Protein AF-A0A534YPR8-F1 (afdb_monomer)

Sequence (80 aa):
MRWSVRFECTLPAALLRLRNQIAERLIEVAQALADLIHPQSPFWTHEQGLEMHFEGYRIGYRVDLPQARIAVTDVRRKPP

Solvent-accessible surface area (backbone atoms only — not comparable to full-atom values): 4845 Å² total; per-residue (Å²): 137,77,72,45,76,43,74,78,43,83,69,55,78,83,46,56,82,41,46,65,61,52,44,52,53,50,47,54,52,53,51,54,47,58,76,74,42,64,88,85,41,67,77,66,73,48,90,58,77,40,75,47,79,54,97,65,26,40,38,31,28,40,68,41,70,96,74,32,33,34,40,32,63,42,73,42,74,56,79,133

Nearest PDB structures (foldseek):
  4fxe-assembly1_D-2  TM=5.419E-01  e=2.166E-02  Escherichia coli K-12
  2khe-assembly1_A  TM=4.469E-01  e=4.539E-02  Thermus thermophilus HB8
  3g5o-assembly1_C  TM=4.707E-01  e=6.795E-02  Mycobacterium tuberculosis H37Rv
  3kvp-assembly1_B  TM=7.993E-01  e=1.001E+00  Bacillus subtilis
  5ja8-assembly4_G  TM=4.655E-01  e=7.154E-01  Vibrio cholerae O1 biovar El Tor str. N16961

Structure (mmCIF, N/CA/C/O backbone):
data_AF-A0A534YPR8-F1
#
_entry.id   AF-A0A534YPR8-F1
#
loop_
_atom_site.group_PDB
_atom_site.id
_atom_site.type_symbol
_atom_site.label_atom_id
_atom_site.label_alt_id
_atom_site.label_comp_id
_atom_site.label_asym_id
_atom_site.label_entity_id
_atom_site.label_seq_id
_atom_site.pdbx_PDB_ins_code
_atom_site.Cartn_x
_atom_site.Cartn_y
_atom_site.Cartn_z
_atom_site.occupancy
_atom_site.B_iso_or_equiv
_atom_site.auth_seq_id
_atom_site.auth_comp_id
_atom_site.auth_asym_id
_atom_site.auth_atom_id
_atom_site.pdbx_PDB_model_num
ATOM 1 N N . MET A 1 1 ? 9.931 -12.424 -6.464 1.00 78.00 1 MET A N 1
ATOM 2 C CA . MET A 1 1 ? 10.259 -11.247 -5.629 1.00 78.00 1 MET A CA 1
ATOM 3 C C . MET A 1 1 ? 9.369 -11.293 -4.391 1.00 78.00 1 MET A C 1
ATOM 5 O O . MET A 1 1 ? 8.214 -11.664 -4.547 1.00 78.00 1 MET A O 1
ATOM 9 N N . ARG A 1 2 ? 9.868 -11.035 -3.173 1.00 90.00 2 ARG A N 1
ATOM 10 C CA . ARG A 1 2 ? 9.028 -11.067 -1.956 1.00 90.00 2 ARG A CA 1
ATOM 11 C C . ARG A 1 2 ? 8.764 -9.643 -1.485 1.00 90.00 2 ARG A C 1
ATOM 13 O O . ARG A 1 2 ? 9.690 -8.989 -1.020 1.00 90.00 2 ARG A O 1
ATOM 20 N N . TRP A 1 3 ? 7.516 -9.201 -1.593 1.00 94.25 3 TRP A N 1
ATOM 21 C CA . TRP A 1 3 ? 7.116 -7.863 -1.174 1.00 94.25 3 TRP A CA 1
ATOM 22 C C . TRP A 1 3 ? 7.082 -7.714 0.350 1.00 94.25 3 TRP A C 1
ATOM 24 O O . TRP A 1 3 ? 6.740 -8.650 1.078 1.00 94.25 3 TRP A O 1
ATOM 34 N N . SER A 1 4 ? 7.416 -6.519 0.833 1.00 96.06 4 SER A N 1
ATOM 35 C CA . SER A 1 4 ? 7.297 -6.131 2.240 1.00 96.06 4 SER A CA 1
ATOM 36 C C . SER A 1 4 ? 6.502 -4.836 2.380 1.00 96.06 4 SER A C 1
ATOM 38 O O . SER A 1 4 ? 6.697 -3.902 1.607 1.00 96.06 4 SER A O 1
ATOM 40 N N . VAL A 1 5 ? 5.614 -4.769 3.376 1.00 96.50 5 VAL A N 1
ATOM 41 C CA . VAL A 1 5 ? 4.773 -3.590 3.637 1.00 96.50 5 VAL A CA 1
ATOM 42 C C . VAL A 1 5 ? 5.154 -2.974 4.977 1.00 96.50 5 VAL A C 1
ATOM 44 O O . VAL A 1 5 ? 5.188 -3.659 6.002 1.00 96.50 5 VAL A O 1
ATOM 47 N N . ARG A 1 6 ? 5.430 -1.670 4.976 1.00 96.00 6 ARG A N 1
ATOM 48 C CA . ARG A 1 6 ? 5.689 -0.863 6.170 1.00 96.00 6 ARG A CA 1
ATOM 49 C C . ARG A 1 6 ? 4.616 0.204 6.308 1.00 96.00 6 ARG A C 1
ATOM 51 O O . ARG A 1 6 ? 4.233 0.830 5.330 1.00 96.00 6 ARG A O 1
ATOM 58 N N . PHE A 1 7 ? 4.149 0.406 7.533 1.00 95.31 7 PHE A N 1
ATOM 59 C CA . PHE A 1 7 ? 3.208 1.469 7.864 1.00 95.31 7 PHE A CA 1
ATOM 60 C C . PHE A 1 7 ? 4.005 2.588 8.528 1.00 95.31 7 PHE A C 1
ATOM 62 O O . PHE A 1 7 ? 4.422 2.441 9.674 1.00 95.31 7 PHE A O 1
ATOM 69 N N . GLU A 1 8 ? 4.280 3.650 7.774 1.00 95.00 8 GLU A N 1
ATOM 70 C CA . GLU A 1 8 ? 5.030 4.830 8.231 1.00 95.00 8 GLU A CA 1
ATOM 71 C C . GLU A 1 8 ? 4.099 5.893 8.837 1.00 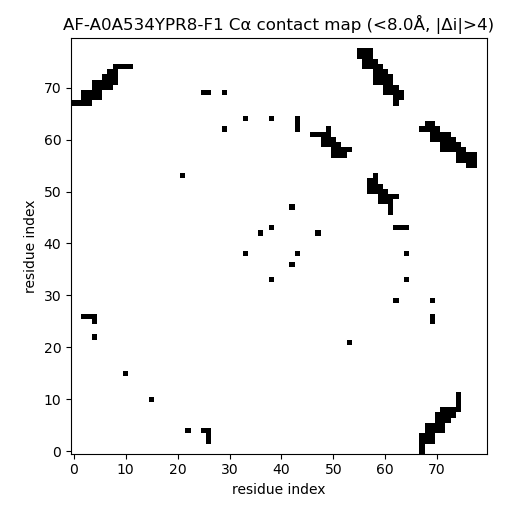95.00 8 GLU A C 1
ATOM 73 O O . GLU A 1 8 ? 4.558 6.889 9.388 1.00 95.00 8 GLU A O 1
ATOM 78 N N . CYS A 1 9 ? 2.787 5.653 8.789 1.00 91.69 9 CYS A N 1
ATOM 79 C CA . CYS A 1 9 ? 1.763 6.447 9.449 1.00 91.69 9 CYS A CA 1
ATOM 80 C C . CYS A 1 9 ? 1.017 5.643 10.523 1.00 91.69 9 CYS A C 1
ATOM 82 O O . CYS A 1 9 ? 0.938 4.410 10.486 1.00 91.69 9 CYS A O 1
ATOM 84 N N . THR A 1 10 ? 0.375 6.357 11.445 1.00 91.81 10 THR A N 1
ATOM 85 C CA . THR A 1 10 ? -0.535 5.752 12.421 1.00 91.81 10 THR A CA 1
ATOM 86 C C . THR A 1 10 ? -1.822 5.302 11.736 1.00 91.81 10 THR A C 1
ATOM 88 O O . THR A 1 10 ? -2.529 6.104 11.128 1.00 91.81 10 THR A O 1
ATOM 91 N N . LEU A 1 11 ? -2.158 4.018 11.869 1.00 92.19 11 LEU A N 1
ATOM 92 C CA . LEU A 1 11 ? -3.447 3.503 11.418 1.00 92.19 11 LEU A CA 1
ATOM 93 C C . LEU A 1 11 ? -4.555 3.853 12.424 1.00 92.19 11 LEU A C 1
ATOM 95 O O . LEU A 1 11 ? -4.386 3.616 13.623 1.00 92.19 11 LEU A O 1
ATOM 99 N N . PRO A 1 12 ? -5.723 4.330 11.961 1.00 91.44 12 PRO A N 1
ATOM 100 C CA . PRO A 1 12 ? -6.922 4.405 12.786 1.00 91.44 12 PRO A CA 1
ATOM 101 C C . PRO A 1 12 ? -7.273 3.041 13.393 1.00 91.44 12 PRO A C 1
ATOM 103 O O . PRO A 1 12 ? -7.092 2.006 12.750 1.00 91.44 12 PRO A O 1
ATOM 106 N N . ALA A 1 13 ? -7.866 3.027 14.592 1.00 91.12 13 ALA A N 1
ATOM 107 C CA . ALA A 1 13 ? -8.227 1.785 15.287 1.00 91.12 13 ALA A CA 1
ATOM 108 C C . ALA A 1 13 ? -9.110 0.841 14.447 1.00 91.12 13 ALA A C 1
ATOM 110 O O . ALA A 1 13 ? -8.946 -0.377 14.505 1.00 91.12 13 ALA A O 1
ATOM 111 N N . ALA A 1 14 ? -9.995 1.407 13.620 1.00 89.06 14 ALA A N 1
ATOM 112 C CA . ALA A 1 14 ? -10.824 0.657 12.678 1.00 89.06 14 ALA A CA 1
ATOM 113 C C . ALA A 1 14 ? -9.992 -0.142 11.657 1.00 89.06 14 ALA A C 1
ATOM 115 O O . ALA A 1 14 ? -10.332 -1.277 11.338 1.00 89.06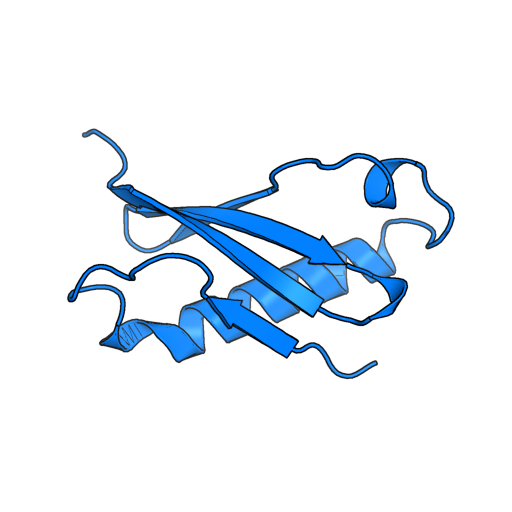 14 ALA A O 1
ATOM 116 N N . LEU A 1 15 ? -8.872 0.420 11.193 1.00 91.75 15 LEU A N 1
ATOM 117 C CA . LEU A 1 15 ? -7.998 -0.198 10.197 1.00 91.75 15 LEU A CA 1
ATOM 118 C C . LEU A 1 15 ? -6.898 -1.066 10.806 1.00 91.75 15 LEU A C 1
ATOM 120 O O . LEU A 1 15 ? -6.360 -1.918 10.108 1.00 91.75 15 LEU A O 1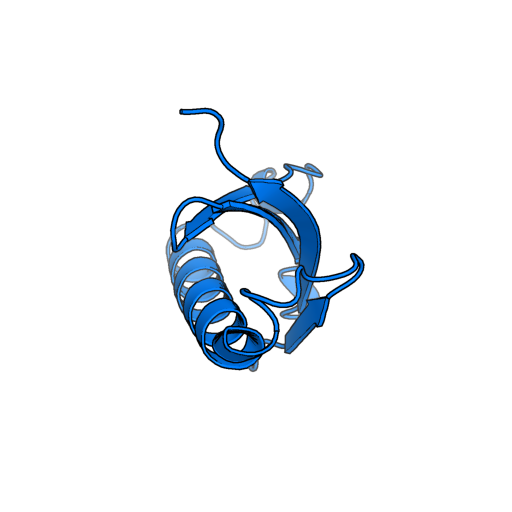
ATOM 124 N N . LEU A 1 16 ? -6.587 -0.924 12.101 1.00 92.44 16 LEU A N 1
ATOM 125 C CA . LEU A 1 16 ? -5.620 -1.804 12.772 1.00 92.44 16 LEU A CA 1
ATOM 126 C C . LEU A 1 16 ? -6.004 -3.282 12.637 1.00 92.44 16 LEU A C 1
ATOM 128 O O . LEU A 1 16 ? -5.146 -4.117 12.358 1.00 92.44 16 LEU A O 1
ATOM 132 N N . ARG A 1 17 ? -7.299 -3.598 12.768 1.00 91.75 17 ARG A N 1
ATOM 133 C CA . ARG A 1 17 ? -7.816 -4.967 12.590 1.00 91.75 17 ARG A CA 1
ATOM 134 C C . ARG A 1 17 ? -7.697 -5.468 11.150 1.00 91.75 17 ARG A C 1
ATOM 136 O O . ARG A 1 17 ? -7.626 -6.671 10.933 1.00 91.75 17 ARG A O 1
ATOM 143 N N . LEU A 1 18 ? -7.639 -4.552 10.187 1.00 93.38 18 LEU A N 1
ATOM 144 C CA . LEU A 1 18 ? -7.564 -4.839 8.754 1.00 93.38 18 LEU A CA 1
ATOM 145 C C . LEU A 1 18 ? -6.142 -4.675 8.200 1.00 93.38 18 LEU A C 1
ATOM 147 O O . LEU A 1 18 ? -5.932 -4.803 6.999 1.00 93.38 18 LEU A O 1
ATOM 151 N N . ARG A 1 19 ? -5.143 -4.431 9.059 1.00 94.06 19 ARG A N 1
ATOM 152 C CA . ARG A 1 19 ? -3.754 -4.154 8.662 1.00 94.06 19 ARG A CA 1
ATOM 153 C C . ARG A 1 19 ? -3.182 -5.205 7.709 1.00 94.06 19 ARG A C 1
ATOM 155 O O . ARG A 1 19 ? -2.527 -4.844 6.736 1.00 94.06 19 ARG A O 1
ATOM 162 N N . ASN A 1 20 ? -3.424 -6.486 7.984 1.00 95.31 20 ASN A N 1
ATOM 163 C CA . ASN A 1 20 ? -2.916 -7.572 7.144 1.00 95.31 20 ASN A CA 1
ATOM 164 C C . ASN A 1 20 ? -3.623 -7.612 5.783 1.00 95.31 20 ASN A C 1
ATOM 166 O O . ASN A 1 20 ? -2.950 -7.742 4.771 1.00 95.31 20 ASN A O 1
ATOM 170 N N . GLN A 1 21 ? -4.938 -7.386 5.745 1.00 95.69 21 GLN A N 1
ATOM 171 C CA . GLN A 1 21 ? -5.698 -7.318 4.491 1.00 95.69 21 GLN A CA 1
ATOM 172 C C . GLN A 1 21 ? -5.267 -6.124 3.633 1.00 95.69 21 GLN A C 1
ATOM 174 O O . GLN A 1 21 ? -5.104 -6.252 2.425 1.00 95.69 21 GLN A O 1
ATOM 179 N N . ILE A 1 22 ? -5.022 -4.964 4.253 1.00 95.00 22 ILE A N 1
ATOM 180 C CA . ILE A 1 22 ? -4.462 -3.791 3.567 1.00 95.00 22 ILE A CA 1
ATOM 181 C C . ILE A 1 22 ? -3.101 -4.144 2.962 1.00 95.00 22 ILE A C 1
ATOM 183 O O . ILE A 1 22 ? -2.847 -3.838 1.801 1.00 95.00 22 ILE A O 1
ATOM 187 N N . ALA A 1 23 ? -2.233 -4.807 3.731 1.00 96.19 23 ALA A N 1
ATOM 188 C CA . ALA A 1 23 ? -0.922 -5.220 3.248 1.00 96.19 23 ALA A CA 1
ATOM 189 C C . ALA A 1 23 ? -1.023 -6.206 2.073 1.00 96.19 23 ALA A C 1
ATOM 191 O O . ALA A 1 23 ? -0.330 -6.022 1.079 1.00 96.19 23 ALA A O 1
ATOM 192 N N . GLU A 1 24 ? -1.903 -7.204 2.151 1.00 96.12 24 GLU A N 1
ATOM 193 C CA . GLU A 1 24 ? -2.154 -8.162 1.066 1.00 96.12 24 GLU A CA 1
ATOM 194 C C . GLU A 1 24 ? -2.626 -7.455 -0.208 1.00 96.12 24 GLU A C 1
ATOM 196 O O . GLU A 1 24 ? -2.037 -7.649 -1.270 1.00 96.12 24 GLU A O 1
ATOM 201 N N . ARG A 1 25 ? -3.605 -6.549 -0.098 1.00 95.50 25 ARG A N 1
ATOM 202 C CA . ARG A 1 25 ? -4.090 -5.762 -1.241 1.00 95.50 25 ARG A CA 1
ATOM 203 C C . ARG A 1 25 ? -3.008 -4.886 -1.858 1.00 95.50 25 ARG A C 1
ATOM 205 O O . ARG A 1 25 ? -2.905 -4.811 -3.077 1.00 95.50 25 ARG A O 1
ATOM 212 N N . LEU A 1 26 ? -2.181 -4.246 -1.038 1.00 95.69 26 LEU A N 1
ATOM 213 C CA . LEU A 1 26 ? -1.057 -3.454 -1.532 1.00 95.69 26 LEU A CA 1
ATOM 214 C C . LEU A 1 26 ? -0.039 -4.318 -2.283 1.00 95.69 26 LEU A C 1
ATOM 216 O O . LEU A 1 26 ? 0.469 -3.892 -3.316 1.00 95.69 26 LEU A O 1
ATOM 220 N N . ILE A 1 27 ? 0.236 -5.530 -1.794 1.00 96.12 27 ILE A N 1
ATOM 221 C CA . ILE A 1 27 ? 1.128 -6.483 -2.466 1.00 96.12 27 ILE A CA 1
ATOM 222 C C . ILE A 1 27 ? 0.547 -6.910 -3.818 1.00 96.12 27 ILE A C 1
ATOM 224 O O . ILE A 1 27 ? 1.279 -6.908 -4.804 1.00 96.12 27 ILE A O 1
ATOM 228 N N . GLU A 1 28 ? -0.748 -7.232 -3.886 1.00 95.25 28 GLU A N 1
ATOM 229 C CA . GLU A 1 28 ? -1.431 -7.571 -5.145 1.00 95.25 28 GLU A CA 1
ATOM 230 C C . GLU A 1 28 ? -1.300 -6.440 -6.173 1.00 95.25 28 GLU A C 1
ATOM 232 O O . GLU A 1 28 ? -0.924 -6.678 -7.321 1.00 95.25 28 GLU A O 1
ATOM 237 N N . VAL A 1 29 ? -1.550 -5.197 -5.751 1.00 92.69 29 VAL A N 1
ATOM 238 C CA . VAL A 1 29 ? -1.445 -4.022 -6.625 1.00 92.69 29 VAL A CA 1
ATOM 239 C C . VAL A 1 29 ? -0.003 -3.788 -7.072 1.00 92.69 29 VAL A C 1
ATOM 241 O O . VAL A 1 29 ? 0.239 -3.578 -8.259 1.00 92.69 29 VAL A O 1
ATOM 244 N N . ALA A 1 30 ? 0.969 -3.853 -6.160 1.00 92.31 30 ALA A N 1
ATOM 245 C CA . ALA A 1 30 ? 2.377 -3.664 -6.503 1.00 92.31 30 ALA A CA 1
ATOM 246 C C . ALA A 1 30 ? 2.888 -4.744 -7.467 1.00 92.31 30 ALA A C 1
ATOM 248 O O . ALA A 1 30 ? 3.638 -4.427 -8.389 1.00 92.31 30 ALA A O 1
ATOM 249 N N . GLN A 1 31 ? 2.445 -5.995 -7.297 1.00 93.88 31 GLN A N 1
ATOM 250 C CA . GLN A 1 31 ? 2.767 -7.080 -8.220 1.00 93.88 31 GLN A CA 1
ATOM 251 C C . GLN A 1 31 ? 2.182 -6.813 -9.610 1.00 93.88 31 GLN A C 1
ATOM 253 O O . GLN A 1 31 ? 2.918 -6.862 -10.591 1.00 93.88 31 GLN A O 1
ATOM 258 N N . ALA A 1 32 ? 0.903 -6.439 -9.694 1.00 93.12 32 ALA A N 1
ATOM 259 C CA . ALA A 1 32 ? 0.271 -6.111 -10.969 1.00 93.12 32 ALA A CA 1
ATOM 260 C C . ALA A 1 32 ? 0.962 -4.930 -11.675 1.00 93.12 32 ALA A C 1
ATOM 262 O O . ALA A 1 32 ? 1.180 -4.970 -12.884 1.00 93.12 32 ALA A O 1
ATOM 263 N N . LEU A 1 33 ? 1.354 -3.888 -10.933 1.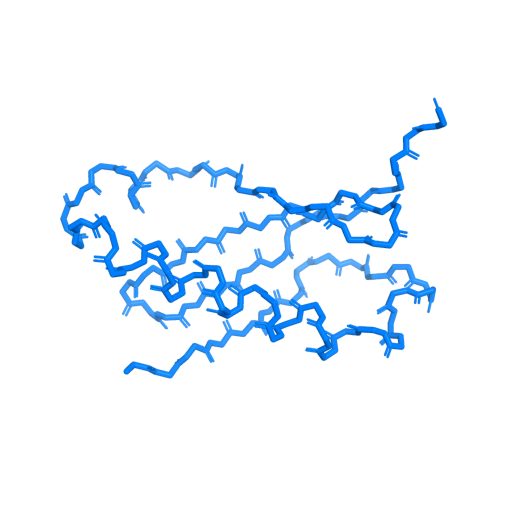00 90.94 33 LEU A N 1
ATOM 264 C CA . LEU A 1 33 ? 2.103 -2.760 -11.491 1.00 90.94 33 LEU A CA 1
ATOM 265 C C . LEU A 1 33 ? 3.489 -3.186 -11.995 1.00 90.94 33 LEU A C 1
ATOM 267 O O . LEU A 1 33 ? 3.897 -2.753 -13.070 1.00 90.94 33 LEU A O 1
ATOM 271 N N . ALA A 1 34 ? 4.199 -4.036 -11.249 1.00 91.50 34 ALA A N 1
ATOM 272 C CA . ALA A 1 34 ? 5.506 -4.559 -11.645 1.00 91.50 34 ALA A CA 1
ATOM 273 C C . ALA A 1 34 ? 5.438 -5.429 -12.911 1.00 91.50 34 ALA A C 1
ATOM 275 O O . ALA A 1 34 ? 6.369 -5.400 -13.714 1.00 91.50 34 ALA A O 1
ATOM 276 N N . ASP A 1 35 ? 4.337 -6.156 -13.109 1.00 92.31 35 ASP A N 1
ATOM 277 C CA . ASP A 1 35 ? 4.120 -6.977 -14.303 1.00 92.31 35 ASP A CA 1
ATOM 278 C C . ASP A 1 35 ? 3.772 -6.122 -15.538 1.00 92.31 35 ASP A C 1
ATOM 280 O O . ASP A 1 35 ? 4.105 -6.488 -16.665 1.00 92.31 35 ASP A O 1
ATOM 284 N N . LEU A 1 36 ? 3.120 -4.970 -15.338 1.00 93.19 36 LEU A N 1
ATOM 285 C CA . LEU A 1 36 ? 2.674 -4.080 -16.418 1.00 93.19 36 LEU A CA 1
ATOM 286 C C . LEU A 1 36 ? 3.707 -3.019 -16.819 1.00 93.19 36 LEU A C 1
ATOM 288 O O . LEU A 1 36 ? 3.718 -2.571 -17.966 1.00 93.19 36 LEU A O 1
ATOM 292 N N . ILE A 1 37 ? 4.545 -2.570 -15.884 1.00 90.38 37 ILE A N 1
ATOM 293 C CA . ILE A 1 37 ? 5.421 -1.412 -16.071 1.00 90.38 37 ILE A CA 1
ATOM 294 C C . ILE A 1 37 ? 6.877 -1.859 -16.031 1.00 90.38 37 ILE A C 1
ATOM 296 O O . ILE A 1 37 ? 7.366 -2.351 -15.017 1.00 90.38 37 ILE A O 1
ATOM 300 N N . HIS A 1 38 ? 7.603 -1.595 -17.121 1.00 89.88 38 HIS A N 1
ATOM 301 C CA . HIS A 1 38 ? 9.017 -1.945 -17.227 1.00 89.88 38 HIS A CA 1
ATOM 302 C C . HIS A 1 38 ? 9.823 -1.413 -16.019 1.00 89.88 38 HIS A C 1
ATOM 304 O O . HIS A 1 38 ? 9.658 -0.242 -15.663 1.00 89.88 38 HIS A O 1
ATOM 310 N N . PRO A 1 39 ? 10.732 -2.199 -15.408 1.00 87.75 39 PRO A N 1
ATOM 311 C CA . PRO A 1 39 ? 11.448 -1.793 -14.192 1.00 87.75 39 PRO A CA 1
ATOM 312 C C . PRO A 1 39 ? 12.279 -0.506 -14.316 1.00 87.75 39 PRO A C 1
ATOM 314 O O . PRO A 1 39 ? 12.520 0.169 -13.323 1.00 87.75 39 PRO A O 1
ATOM 317 N N . GLN A 1 40 ? 12.710 -0.151 -15.531 1.00 88.50 40 GLN A N 1
ATOM 318 C CA . GLN A 1 40 ? 13.455 1.090 -15.822 1.00 88.50 40 GLN A CA 1
ATOM 319 C C . GLN A 1 40 ? 12.548 2.278 -16.191 1.00 88.50 40 GLN A C 1
ATOM 321 O O . GLN A 1 40 ? 13.037 3.335 -16.582 1.00 88.50 40 GLN A O 1
ATOM 326 N N . SER A 1 41 ? 11.225 2.102 -16.124 1.00 88.62 41 SER A N 1
ATOM 327 C CA . SER A 1 41 ? 10.268 3.164 -16.422 1.00 88.62 41 SER A CA 1
ATOM 328 C C . SER A 1 41 ? 10.436 4.338 -15.451 1.00 88.62 41 SER A C 1
ATOM 330 O O . SER A 1 41 ? 10.533 4.110 -14.241 1.00 88.62 41 SER A O 1
ATOM 332 N N . PRO A 1 42 ? 10.360 5.594 -15.933 1.00 84.94 42 PRO A N 1
ATOM 333 C CA . PRO A 1 42 ? 10.321 6.775 -15.074 1.00 84.94 42 PRO A CA 1
ATOM 334 C C . PRO A 1 42 ? 9.178 6.754 -14.052 1.00 84.94 42 PRO A C 1
ATOM 336 O O . PRO A 1 42 ? 9.244 7.456 -13.049 1.00 84.94 42 PRO A O 1
ATOM 339 N N . PHE A 1 43 ? 8.138 5.944 -14.277 1.00 85.19 43 PHE A N 1
ATOM 340 C CA . PHE A 1 43 ? 7.068 5.716 -13.305 1.00 85.19 43 PHE A CA 1
ATOM 341 C C . PHE A 1 43 ? 7.604 5.355 -11.910 1.00 85.19 43 PHE A C 1
ATOM 343 O O . PHE A 1 43 ? 7.095 5.858 -10.916 1.00 85.19 43 PHE A O 1
ATOM 350 N N . TRP A 1 44 ? 8.661 4.538 -11.841 1.00 84.25 44 TRP A N 1
ATOM 351 C CA . TRP A 1 44 ? 9.238 4.060 -10.580 1.00 84.25 44 TRP A CA 1
ATOM 352 C C . TRP A 1 44 ? 10.191 5.055 -9.910 1.00 84.25 44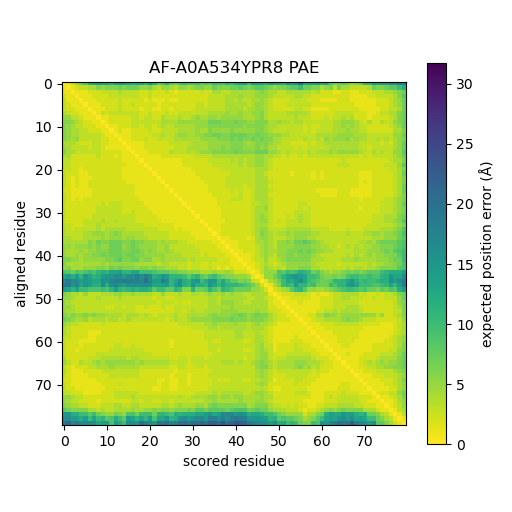 TRP A C 1
ATOM 354 O O . TRP A 1 44 ? 10.532 4.878 -8.744 1.00 84.25 44 TRP A O 1
ATOM 364 N N . THR A 1 45 ? 10.663 6.070 -10.639 1.00 78.00 45 THR A N 1
ATOM 365 C CA . THR A 1 45 ? 11.623 7.063 -10.129 1.00 78.00 45 THR A CA 1
ATOM 366 C C . THR A 1 45 ? 10.964 8.356 -9.678 1.00 78.00 45 THR A C 1
ATOM 368 O O . THR A 1 45 ? 11.545 9.092 -8.884 1.00 78.00 45 THR A O 1
ATOM 371 N N . HIS A 1 46 ? 9.754 8.642 -10.155 1.00 71.38 46 HIS A N 1
ATOM 372 C CA . HIS A 1 46 ? 8.965 9.740 -9.620 1.00 71.38 46 HIS A CA 1
ATOM 373 C C . HIS A 1 46 ? 8.370 9.289 -8.285 1.00 71.38 46 HIS A C 1
ATOM 375 O O . HIS A 1 46 ? 7.771 8.218 -8.212 1.00 71.38 46 HIS A O 1
ATOM 381 N N . GLU A 1 47 ? 8.504 10.106 -7.235 1.00 62.94 47 GLU A N 1
ATOM 382 C CA . GLU A 1 47 ? 7.792 9.920 -5.963 1.00 62.94 47 GLU A CA 1
ATOM 383 C C . GLU A 1 47 ? 6.285 10.156 -6.159 1.00 62.94 47 GLU A C 1
ATOM 385 O O . GLU A 1 47 ? 5.689 11.080 -5.607 1.00 62.94 47 GLU A O 1
ATOM 390 N N . GLN A 1 48 ? 5.644 9.344 -6.995 1.00 67.50 48 GLN A N 1
ATOM 391 C CA . GLN A 1 48 ? 4.202 9.350 -7.119 1.00 67.50 48 GLN A CA 1
ATOM 392 C C . GLN A 1 48 ? 3.656 8.708 -5.848 1.00 67.50 48 GLN A C 1
ATOM 394 O O . GLN A 1 48 ? 3.833 7.514 -5.603 1.00 67.50 48 GLN A O 1
ATOM 399 N N . GLY A 1 49 ? 3.024 9.526 -5.006 1.00 77.19 49 GLY A N 1
ATOM 400 C CA . GLY A 1 49 ? 2.135 9.014 -3.975 1.00 77.19 49 GLY A CA 1
ATOM 401 C C . GLY A 1 49 ? 1.003 8.270 -4.673 1.00 77.19 49 GLY A C 1
ATOM 402 O O . GLY A 1 49 ? 0.138 8.897 -5.281 1.00 77.19 49 GLY A O 1
ATOM 403 N N . LEU A 1 50 ? 1.055 6.941 -4.640 1.00 90.50 50 LEU A N 1
ATOM 404 C CA . LEU A 1 50 ? -0.017 6.087 -5.120 1.00 90.50 50 LEU A CA 1
ATOM 405 C C . LEU A 1 50 ? -1.097 6.012 -4.057 1.00 90.50 50 LEU A C 1
ATOM 407 O O . LEU A 1 50 ? -0.842 6.192 -2.866 1.00 90.50 50 LEU A O 1
ATOM 411 N N . GLU A 1 51 ? -2.320 5.736 -4.488 1.00 92.94 51 GLU A N 1
ATOM 412 C CA . GLU A 1 51 ? -3.462 5.740 -3.590 1.00 92.94 51 GLU A CA 1
ATOM 413 C C . GLU A 1 51 ? -4.387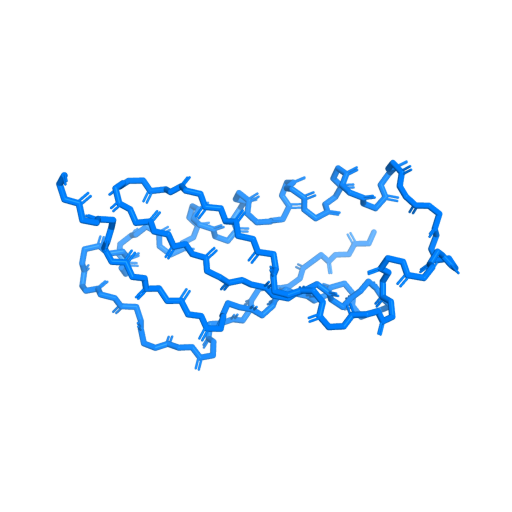 4.572 -3.875 1.00 92.94 51 GLU A C 1
ATOM 415 O O . GLU A 1 51 ? -4.629 4.212 -5.026 1.00 92.94 51 GLU A O 1
ATOM 420 N N . MET A 1 52 ? -4.909 3.976 -2.806 1.00 92.06 52 MET A N 1
ATOM 421 C CA . MET A 1 52 ? -5.977 2.990 -2.886 1.00 92.06 52 MET A CA 1
ATOM 422 C C . MET A 1 52 ? -7.132 3.384 -1.977 1.00 92.06 52 MET A C 1
ATOM 424 O O . MET A 1 52 ? -6.948 3.996 -0.922 1.00 92.06 52 MET A O 1
ATOM 428 N N . HIS A 1 53 ? -8.338 3.008 -2.386 1.00 92.75 53 HIS A N 1
ATOM 429 C CA . HIS A 1 53 ? -9.529 3.146 -1.562 1.00 92.75 53 HIS A CA 1
ATOM 430 C C . HIS A 1 53 ? -9.849 1.810 -0.895 1.00 92.75 53 HIS A C 1
ATOM 432 O O . HIS A 1 53 ? -9.888 0.778 -1.562 1.00 92.75 53 HIS A O 1
ATOM 438 N N . PHE A 1 54 ? -10.083 1.834 0.414 1.00 90.88 54 PHE A N 1
ATOM 439 C CA . PHE A 1 54 ? -10.358 0.637 1.204 1.00 90.88 54 PHE A CA 1
ATOM 440 C C . PHE A 1 54 ? -11.256 0.976 2.393 1.00 90.88 54 PHE A C 1
ATOM 442 O O . PHE A 1 54 ? -10.911 1.847 3.187 1.00 90.88 54 PHE A O 1
ATOM 449 N N . GLU A 1 55 ? -12.412 0.317 2.508 1.00 88.75 55 GLU A N 1
ATOM 450 C CA . GLU A 1 55 ? -13.337 0.455 3.651 1.00 88.75 55 GLU A CA 1
ATOM 451 C C . GLU A 1 55 ? -13.702 1.913 4.009 1.00 88.75 55 GLU A C 1
ATOM 453 O O . GLU A 1 55 ? -13.780 2.302 5.173 1.00 88.75 55 GLU A O 1
ATOM 458 N N . GLY A 1 56 ? -13.887 2.768 2.996 1.00 90.62 56 GLY A N 1
ATOM 459 C CA . GLY A 1 56 ? -14.193 4.192 3.200 1.00 90.62 56 GLY A CA 1
ATOM 460 C C . GLY A 1 56 ? -12.986 5.064 3.578 1.00 90.62 56 GLY A C 1
ATOM 461 O O . GLY A 1 56 ? -13.155 6.234 3.926 1.00 90.62 56 GLY A O 1
ATOM 462 N N . TYR A 1 57 ? -11.769 4.530 3.478 1.00 92.94 57 TYR A N 1
ATOM 463 C CA . TYR A 1 57 ? -10.516 5.259 3.647 1.00 92.94 57 TYR A CA 1
ATOM 464 C C . TYR A 1 57 ? -9.762 5.383 2.325 1.00 92.94 57 TYR A C 1
ATOM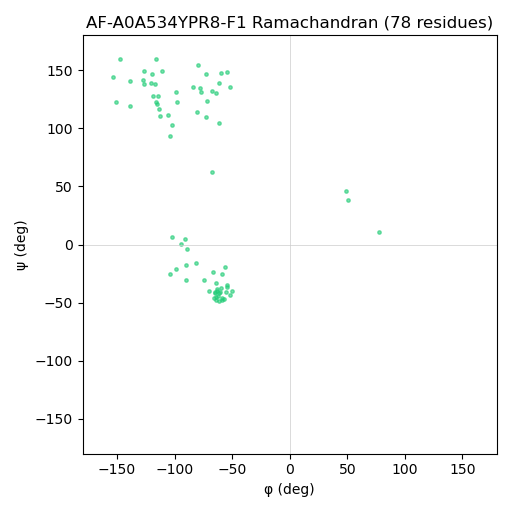 466 O O . TYR A 1 57 ? -9.830 4.514 1.456 1.00 92.94 57 TYR A O 1
ATOM 474 N N . ARG A 1 58 ? -9.015 6.475 2.203 1.00 94.25 58 ARG A N 1
ATOM 475 C CA . ARG A 1 58 ? -7.969 6.692 1.208 1.00 94.25 58 ARG A CA 1
ATOM 476 C C . ARG A 1 58 ? -6.636 6.375 1.876 1.00 94.25 58 ARG A C 1
ATOM 478 O O . ARG A 1 58 ? -6.322 6.950 2.917 1.00 94.25 58 ARG A O 1
ATOM 485 N N . ILE A 1 59 ? -5.900 5.43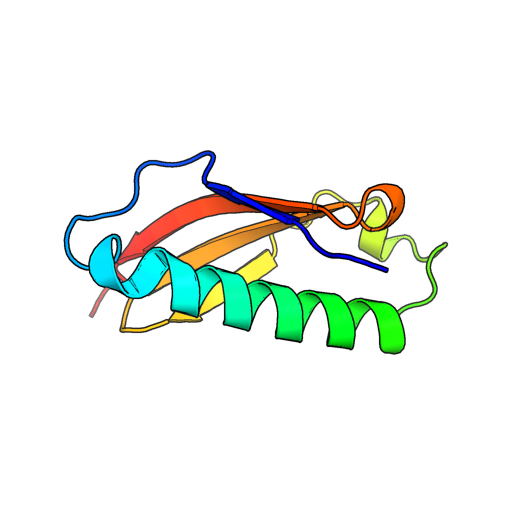7 1.296 1.00 94.75 59 ILE A N 1
ATOM 486 C CA . ILE A 1 59 ? -4.605 4.959 1.777 1.00 94.75 59 ILE A CA 1
ATOM 487 C C . ILE A 1 59 ? -3.558 5.396 0.756 1.00 94.75 59 ILE A C 1
ATOM 489 O O . ILE A 1 59 ? -3.548 4.885 -0.364 1.00 94.75 59 ILE A O 1
ATOM 493 N N . GLY A 1 60 ? -2.708 6.344 1.142 1.00 94.81 60 GLY A N 1
ATOM 494 C CA . GLY A 1 60 ? -1.548 6.781 0.375 1.00 94.81 60 GLY A CA 1
ATOM 495 C C . GLY A 1 60 ? -0.351 5.866 0.626 1.00 94.81 60 GLY A C 1
ATOM 496 O O . GLY A 1 60 ? -0.066 5.500 1.771 1.00 94.81 60 GLY A O 1
ATOM 497 N N . TYR A 1 61 ? 0.348 5.481 -0.437 1.00 94.50 61 TYR A N 1
ATOM 498 C CA . TYR A 1 61 ? 1.510 4.606 -0.367 1.00 94.50 61 TYR A CA 1
ATOM 499 C C . TYR A 1 61 ? 2.552 4.910 -1.450 1.00 94.50 61 TYR A C 1
ATOM 501 O O . TYR A 1 61 ? 2.266 5.509 -2.483 1.00 94.50 61 TYR A O 1
ATOM 509 N N . ARG A 1 62 ? 3.790 4.475 -1.208 1.00 92.75 62 ARG A N 1
ATOM 510 C CA . ARG A 1 62 ? 4.901 4.497 -2.169 1.00 92.75 62 ARG A CA 1
ATOM 511 C C . ARG A 1 62 ? 5.392 3.082 -2.428 1.00 92.75 62 ARG A C 1
ATOM 513 O O . ARG A 1 62 ? 5.395 2.257 -1.511 1.00 92.75 62 ARG A O 1
ATOM 520 N N . VAL A 1 63 ? 5.837 2.823 -3.655 1.00 91.62 63 VAL A N 1
ATOM 521 C CA . VAL A 1 63 ? 6.406 1.536 -4.069 1.00 91.62 63 VAL A CA 1
ATOM 522 C C . VAL A 1 63 ? 7.867 1.731 -4.453 1.00 91.62 63 VAL A C 1
ATOM 524 O O . VAL A 1 63 ? 8.194 2.510 -5.338 1.00 91.62 63 VAL A O 1
ATOM 527 N N . ASP A 1 64 ? 8.740 0.996 -3.779 1.00 89.88 64 ASP A N 1
ATOM 528 C CA . ASP A 1 64 ? 10.162 0.871 -4.070 1.00 89.88 64 ASP A CA 1
ATOM 529 C C . ASP A 1 64 ? 10.366 -0.494 -4.731 1.00 89.88 64 ASP A C 1
ATOM 531 O O . ASP A 1 64 ? 10.469 -1.528 -4.059 1.00 89.88 64 ASP A O 1
ATOM 535 N N . LEU A 1 65 ? 10.326 -0.496 -6.066 1.00 89.06 65 LEU A N 1
ATOM 536 C CA . LEU A 1 65 ? 10.419 -1.714 -6.863 1.00 89.06 65 LEU A CA 1
ATOM 537 C C . LEU A 1 65 ? 11.760 -2.443 -6.654 1.00 89.06 65 LEU A C 1
ATOM 539 O O . LEU A 1 65 ? 11.703 -3.639 -6.376 1.00 89.06 65 LEU A O 1
ATOM 543 N N . PRO A 1 66 ? 12.947 -1.796 -6.706 1.00 87.88 66 PRO A N 1
ATOM 544 C CA . PRO A 1 66 ? 14.223 -2.485 -6.488 1.00 87.88 66 PRO A CA 1
ATOM 545 C C . PRO A 1 66 ? 14.300 -3.256 -5.166 1.00 87.88 66 PRO A C 1
ATOM 547 O O . PRO A 1 66 ? 14.880 -4.341 -5.121 1.00 87.88 66 PRO A O 1
ATOM 550 N N . GLN A 1 67 ? 13.699 -2.722 -4.096 1.00 90.00 67 GLN A N 1
ATOM 551 C CA . GLN A 1 67 ? 13.686 -3.362 -2.775 1.00 90.00 67 GLN A CA 1
ATOM 552 C C . GLN A 1 67 ? 12.439 -4.215 -2.511 1.00 90.00 67 GLN A C 1
ATOM 554 O O . GLN A 1 67 ? 12.319 -4.778 -1.421 1.00 90.00 67 GLN A O 1
ATOM 559 N N . ALA A 1 68 ? 11.507 -4.310 -3.466 1.00 92.88 68 ALA A N 1
ATOM 560 C CA . ALA A 1 68 ? 10.200 -4.935 -3.275 1.00 92.88 68 ALA A CA 1
ATOM 561 C C . ALA A 1 68 ? 9.489 -4.426 -2.008 1.00 92.88 68 ALA A C 1
ATOM 563 O O . ALA A 1 68 ? 8.998 -5.201 -1.179 1.00 92.88 68 ALA A O 1
ATOM 564 N N . ARG A 1 69 ? 9.486 -3.110 -1.797 1.00 94.25 69 ARG A N 1
ATOM 565 C CA . ARG A 1 69 ? 8.984 -2.504 -0.562 1.00 94.25 69 ARG A CA 1
ATOM 566 C C . ARG A 1 69 ? 7.840 -1.548 -0.844 1.00 94.25 69 ARG A C 1
ATOM 568 O O . ARG A 1 69 ? 7.892 -0.752 -1.771 1.00 94.25 69 ARG A O 1
ATOM 575 N N . ILE A 1 70 ? 6.831 -1.601 0.012 1.00 95.00 70 ILE A N 1
ATOM 576 C CA . ILE A 1 70 ? 5.682 -0.706 -0.000 1.00 95.00 70 ILE A CA 1
ATOM 577 C C . ILE A 1 70 ? 5.666 0.050 1.324 1.00 95.00 70 ILE A C 1
ATOM 579 O O . ILE A 1 70 ? 5.726 -0.565 2.392 1.00 95.00 70 ILE A O 1
ATOM 583 N N . ALA A 1 71 ? 5.594 1.373 1.264 1.00 94.75 71 ALA A N 1
ATOM 584 C CA . ALA A 1 71 ? 5.478 2.234 2.433 1.00 94.75 71 ALA A CA 1
ATOM 585 C C . ALA A 1 71 ? 4.112 2.917 2.421 1.00 94.75 71 ALA A C 1
ATOM 587 O O . ALA A 1 71 ? 3.829 3.692 1.514 1.00 94.75 71 ALA A O 1
ATOM 588 N N . VAL A 1 72 ? 3.270 2.636 3.413 1.00 95.38 72 VAL A N 1
ATOM 589 C CA . VAL A 1 72 ? 2.010 3.351 3.639 1.00 95.38 72 VAL A CA 1
ATOM 590 C C . VAL A 1 72 ? 2.333 4.649 4.365 1.00 95.38 72 VAL A C 1
ATOM 592 O O . VAL A 1 72 ? 2.818 4.612 5.497 1.00 95.38 72 VAL A O 1
ATOM 595 N N . THR A 1 73 ? 2.103 5.774 3.695 1.00 94.62 73 THR A N 1
ATOM 596 C CA . THR A 1 73 ? 2.550 7.105 4.126 1.00 94.62 73 THR A CA 1
ATOM 597 C C . THR A 1 73 ? 1.430 7.949 4.718 1.00 94.62 73 THR A C 1
ATOM 599 O O . THR A 1 73 ? 1.701 8.836 5.523 1.00 94.62 73 THR A O 1
ATOM 602 N N . ASP A 1 74 ? 0.178 7.689 4.342 1.00 94.00 74 ASP A N 1
ATOM 603 C CA . ASP A 1 74 ? -0.971 8.470 4.790 1.00 94.00 74 ASP A CA 1
ATOM 604 C C . ASP A 1 74 ? -2.249 7.626 4.772 1.00 94.00 74 ASP A C 1
ATOM 606 O O . ASP A 1 74 ? -2.446 6.780 3.898 1.00 94.00 74 ASP A O 1
ATOM 610 N N . VAL A 1 75 ? -3.129 7.855 5.746 1.00 93.19 75 VAL A N 1
ATOM 611 C CA . VAL A 1 75 ? -4.454 7.238 5.791 1.00 93.19 75 VAL A CA 1
ATOM 612 C C . VAL A 1 75 ? -5.472 8.273 6.233 1.00 93.19 75 VAL A C 1
ATOM 614 O O . VAL A 1 75 ? -5.416 8.784 7.353 1.00 93.19 75 VAL A O 1
ATOM 617 N N . ARG A 1 76 ? -6.448 8.549 5.370 1.00 92.12 76 ARG A N 1
ATOM 618 C CA . ARG A 1 76 ? -7.516 9.520 5.629 1.00 92.12 76 ARG A CA 1
ATOM 619 C C . ARG A 1 76 ? -8.869 8.891 5.395 1.00 92.12 76 ARG A C 1
ATOM 621 O O . ARG A 1 76 ? -9.066 8.130 4.451 1.00 92.12 76 ARG A O 1
ATOM 628 N N . ARG A 1 77 ? -9.834 9.230 6.245 1.00 89.50 77 ARG A N 1
ATOM 629 C CA . ARG A 1 77 ? -11.228 8.876 5.988 1.00 89.50 77 ARG A CA 1
ATOM 630 C C . ARG A 1 77 ? -11.701 9.673 4.777 1.00 89.50 77 ARG A C 1
ATOM 632 O O . ARG A 1 77 ? -11.469 10.881 4.717 1.00 89.50 77 ARG A O 1
ATOM 639 N N . LYS A 1 78 ? -12.338 9.010 3.813 1.00 80.56 78 LYS A N 1
ATOM 640 C CA . LYS A 1 78 ? -12.943 9.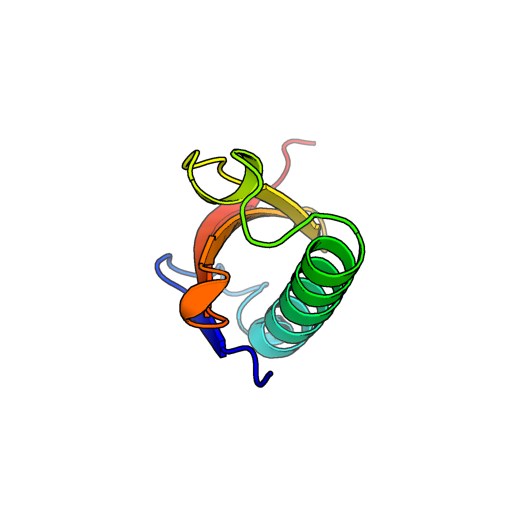709 2.681 1.00 80.56 78 LYS A CA 1
ATOM 641 C C . LYS A 1 78 ? -14.065 10.610 3.227 1.00 80.56 78 LYS A C 1
ATOM 643 O O . LYS A 1 78 ? -14.855 10.123 4.042 1.00 80.56 78 LYS A O 1
ATOM 648 N N . PRO A 1 79 ? -14.121 11.901 2.856 1.00 67.75 79 PRO A N 1
ATOM 649 C CA . PRO A 1 79 ? -15.264 12.731 3.210 1.00 67.75 79 PRO A CA 1
ATOM 650 C C . PRO A 1 79 ? -16.551 12.133 2.604 1.00 67.75 79 PRO A C 1
ATOM 652 O O . PRO A 1 79 ? -16.460 11.477 1.559 1.00 67.75 79 PRO A O 1
ATOM 655 N N . PRO A 1 80 ? -17.699 12.284 3.291 1.00 61.16 80 PRO A N 1
ATOM 656 C CA . PRO A 1 80 ? -18.995 11.806 2.811 1.00 61.16 80 PRO A CA 1
ATOM 657 C C . PRO A 1 80 ? -19.386 12.428 1.467 1.00 61.16 80 PRO A C 1
ATOM 659 O O . PRO A 1 80 ? -18.965 13.577 1.197 1.00 61.16 80 PRO A O 1
#

pLDDT: mean 90.07, std 7.43, range [61.16, 96.5]

Foldseek 3Di:
DDADEAEPDDDDPVCVVVVVVVVVVVLVVLVVCPVVDPPPDCVLVDQPQDWDDDPQKIWTWHANPVVNYIYGDDIDRHDD

Radius of gyration: 12.66 Å; Cα contacts (8 Å, |Δi|>4): 103; chains: 1; bounding box: 33×24×32 Å

Mean predicted aligned error: 3.82 Å

Secondary structure (DSSP, 8-state):
---EEEE-SPPPHHHHTTHHHHHHHHHHHHHHHHHHS-TTSGGGTS---EEEEETTEEEEEEEETTTTEEEEEEEEEPP-